Protein AF-A0A3M2C3A8-F1 (afdb_monomer_lite)

Structure (mmCIF, N/CA/C/O backbone):
data_AF-A0A3M2C3A8-F1
#
_entry.id   AF-A0A3M2C3A8-F1
#
loop_
_atom_site.group_PDB
_atom_site.id
_atom_site.type_symbol
_atom_site.label_atom_id
_atom_site.label_alt_id
_atom_site.label_comp_id
_atom_site.label_asym_id
_atom_site.label_entity_id
_atom_site.label_seq_id
_atom_site.pdbx_PDB_ins_code
_atom_site.Cartn_x
_atom_site.Cartn_y
_atom_site.Cartn_z
_atom_site.occupancy
_atom_site.B_iso_or_equiv
_atom_site.auth_seq_id
_atom_site.auth_comp_id
_atom_site.auth_asym_id
_atom_site.auth_atom_id
_atom_site.pdbx_PDB_model_num
ATOM 1 N N . MET A 1 1 ? 21.447 -8.490 28.294 1.00 39.66 1 MET A N 1
ATOM 2 C CA . MET A 1 1 ? 20.050 -8.621 27.834 1.00 39.66 1 MET A CA 1
ATOM 3 C C . MET A 1 1 ? 20.073 -8.479 26.327 1.00 39.66 1 MET A C 1
ATOM 5 O O . MET A 1 1 ? 20.314 -7.389 25.838 1.00 39.66 1 MET A O 1
ATOM 9 N N . THR A 1 2 ? 19.987 -9.593 25.613 1.00 40.69 2 THR A N 1
ATOM 10 C CA . THR A 1 2 ? 20.009 -9.647 24.148 1.00 40.69 2 THR A CA 1
ATOM 11 C C . THR A 1 2 ? 18.567 -9.726 23.669 1.00 40.69 2 THR A C 1
ATOM 13 O O . THR A 1 2 ? 17.885 -10.717 23.931 1.00 40.69 2 THR A O 1
ATOM 16 N N . GLU A 1 3 ? 18.090 -8.667 23.018 1.00 43.25 3 GLU A N 1
ATOM 17 C CA . GLU A 1 3 ? 16.815 -8.676 22.304 1.00 43.25 3 GLU A CA 1
ATOM 18 C C . GLU A 1 3 ? 16.855 -9.783 21.250 1.00 43.25 3 GLU A C 1
ATOM 20 O O . GLU A 1 3 ? 17.669 -9.770 20.324 1.00 43.25 3 GLU A O 1
ATOM 25 N N . LYS A 1 4 ? 15.985 -10.783 21.403 1.00 46.47 4 LYS A N 1
ATOM 26 C CA . LYS A 1 4 ? 15.674 -11.695 20.310 1.00 46.47 4 LYS A CA 1
ATOM 27 C C . LYS A 1 4 ? 14.842 -10.899 19.314 1.00 46.47 4 LYS A C 1
ATOM 29 O O . LYS A 1 4 ? 13.641 -10.751 19.508 1.00 46.47 4 LYS A O 1
ATOM 34 N N . SER A 1 5 ? 15.498 -10.386 18.274 1.00 48.12 5 SER A N 1
ATOM 35 C CA . SER A 1 5 ? 14.833 -9.967 17.042 1.00 48.12 5 SER A CA 1
ATOM 36 C C . SER A 1 5 ? 14.015 -11.159 16.547 1.00 48.12 5 SER A C 1
ATOM 38 O O . SER A 1 5 ? 14.568 -12.160 16.084 1.00 48.12 5 SER A O 1
ATOM 40 N N . GLY A 1 6 ? 12.706 -11.125 16.799 1.00 48.31 6 GLY A N 1
ATOM 41 C CA . GLY A 1 6 ? 11.788 -12.145 16.323 1.00 48.31 6 GLY A CA 1
ATOM 42 C C . GLY A 1 6 ? 11.852 -12.145 14.805 1.00 48.31 6 GLY A C 1
ATOM 43 O O . GLY A 1 6 ? 11.568 -11.125 14.184 1.00 48.31 6 GLY A O 1
ATOM 44 N N . MET A 1 7 ? 12.266 -13.265 14.209 1.00 42.94 7 MET A N 1
ATOM 45 C CA . MET A 1 7 ? 12.209 -13.448 12.761 1.00 42.94 7 MET A CA 1
ATOM 46 C C . MET A 1 7 ? 10.771 -13.202 12.299 1.00 42.94 7 MET A C 1
ATOM 48 O O . MET A 1 7 ? 9.883 -14.013 12.557 1.00 42.94 7 MET A O 1
ATOM 52 N N . SER A 1 8 ? 10.556 -12.072 11.630 1.00 47.91 8 SER A N 1
ATOM 53 C CA . SER A 1 8 ? 9.339 -11.811 10.873 1.00 47.91 8 SER A CA 1
ATOM 54 C C . SER A 1 8 ? 9.295 -12.806 9.717 1.00 47.91 8 SER A C 1
ATOM 56 O O . SER A 1 8 ? 10.155 -12.786 8.833 1.00 47.91 8 SER A O 1
ATOM 58 N N . LEU A 1 9 ? 8.341 -13.734 9.758 1.00 43.38 9 LEU A N 1
ATOM 59 C CA . LEU A 1 9 ? 8.100 -14.663 8.664 1.00 43.38 9 LEU A CA 1
ATOM 60 C C . LEU A 1 9 ? 7.269 -13.940 7.600 1.00 43.38 9 LEU A C 1
ATOM 62 O O . LEU A 1 9 ? 6.062 -13.773 7.758 1.00 43.38 9 LEU A O 1
ATOM 66 N N . VAL A 1 10 ? 7.911 -13.536 6.507 1.00 54.38 10 VAL A N 1
ATOM 67 C CA . VAL A 1 10 ? 7.214 -13.023 5.324 1.00 54.38 10 VAL A CA 1
ATOM 68 C C . VAL A 1 10 ? 6.950 -14.197 4.385 1.00 54.38 10 VAL A C 1
ATOM 70 O O . VAL A 1 10 ? 7.858 -14.686 3.717 1.00 54.38 10 VAL A O 1
ATOM 73 N N . VAL A 1 11 ? 5.705 -14.671 4.343 1.00 53.56 11 VAL A N 1
ATOM 74 C CA . VAL A 1 11 ? 5.254 -15.635 3.329 1.00 53.56 11 VAL A CA 1
ATOM 75 C C . VAL A 1 11 ? 4.720 -14.830 2.151 1.00 53.56 11 VAL A C 1
ATOM 77 O O . VAL A 1 11 ? 3.651 -14.235 2.249 1.00 53.56 11 VAL A O 1
ATOM 80 N N . THR A 1 12 ? 5.474 -14.768 1.055 1.00 59.53 12 THR A N 1
ATOM 81 C CA . THR A 1 12 ? 5.075 -14.014 -0.140 1.00 59.53 12 THR A CA 1
ATOM 82 C C . THR A 1 12 ? 5.281 -14.824 -1.412 1.00 59.53 12 THR A C 1
ATOM 84 O O . THR A 1 12 ? 6.235 -15.595 -1.530 1.00 59.53 12 THR A O 1
ATOM 87 N N . ASN A 1 13 ? 4.375 -14.637 -2.370 1.00 62.00 13 ASN A N 1
ATOM 88 C CA . ASN A 1 13 ? 4.505 -15.168 -3.718 1.00 62.00 13 ASN A CA 1
ATOM 89 C C . ASN A 1 13 ? 5.218 -14.123 -4.579 1.00 62.00 13 ASN A C 1
ATOM 91 O O . ASN A 1 13 ? 4.616 -13.123 -4.968 1.00 62.00 13 ASN A O 1
ATOM 95 N N . VAL A 1 14 ? 6.489 -14.361 -4.902 1.00 69.31 14 VAL A N 1
ATOM 96 C CA . VAL A 1 14 ? 7.206 -13.557 -5.899 1.00 69.31 14 VAL A CA 1
ATOM 97 C C . VAL A 1 14 ? 6.971 -14.184 -7.268 1.00 69.31 14 VAL A C 1
ATOM 99 O O . VAL A 1 14 ? 7.553 -15.215 -7.604 1.00 69.31 14 VAL A O 1
ATOM 102 N N . GLY A 1 15 ? 6.077 -13.581 -8.050 1.00 62.19 15 GLY A N 1
ATOM 103 C CA . GLY A 1 15 ? 5.881 -13.949 -9.448 1.00 62.19 15 GLY A CA 1
ATOM 104 C C . GLY A 1 15 ? 7.010 -13.380 -10.301 1.00 62.19 15 GLY A C 1
ATOM 105 O O . GLY A 1 15 ? 7.200 -12.168 -10.336 1.00 62.19 15 GLY A O 1
ATOM 106 N N . VAL A 1 16 ? 7.746 -14.243 -10.997 1.00 64.75 16 VAL A N 1
ATOM 107 C CA . VAL A 1 16 ? 8.742 -13.821 -11.988 1.00 64.75 16 VAL A CA 1
ATOM 108 C C . VAL A 1 16 ? 8.144 -14.022 -13.370 1.00 64.75 16 VAL A C 1
ATOM 110 O O . VAL A 1 16 ? 7.822 -15.146 -13.753 1.00 64.75 16 VAL A O 1
ATOM 113 N N . VAL A 1 17 ? 8.001 -12.937 -14.125 1.00 65.50 17 VAL A N 1
ATOM 114 C CA . VAL A 1 17 ? 7.661 -13.006 -15.547 1.00 65.50 17 VAL A CA 1
ATOM 115 C C . VAL A 1 17 ? 8.969 -12.910 -16.318 1.00 65.50 17 VAL A C 1
ATOM 117 O O . VAL A 1 17 ? 9.560 -11.837 -16.411 1.00 65.50 17 VAL A O 1
ATOM 120 N N . ALA A 1 18 ? 9.454 -14.043 -16.825 1.00 58.50 18 ALA A N 1
ATOM 121 C CA . ALA A 1 18 ? 10.599 -14.042 -17.724 1.00 58.50 18 ALA A CA 1
ATOM 122 C C . ALA A 1 18 ? 10.187 -13.355 -19.034 1.00 58.50 18 ALA A C 1
ATOM 124 O O . ALA A 1 18 ? 9.266 -13.807 -19.714 1.00 58.50 18 ALA A O 1
ATOM 125 N N . SER A 1 19 ? 10.845 -12.246 -19.355 1.00 64.31 19 SER A N 1
ATOM 126 C CA . SER A 1 19 ? 10.688 -11.535 -20.619 1.00 64.31 19 SER A CA 1
ATOM 127 C C . SER A 1 19 ? 12.063 -11.363 -21.241 1.00 64.31 19 SER A C 1
ATOM 129 O O . SER A 1 19 ? 12.950 -10.783 -20.620 1.00 64.31 19 SER A O 1
ATOM 131 N N . ASP A 1 20 ? 12.213 -11.813 -22.484 1.00 63.53 20 ASP A N 1
ATOM 132 C CA . ASP A 1 20 ? 13.444 -11.636 -23.266 1.00 63.53 20 ASP A CA 1
ATOM 133 C C . ASP A 1 20 ? 13.583 -10.207 -23.820 1.00 63.53 20 ASP A C 1
ATOM 135 O O . ASP A 1 20 ? 14.605 -9.842 -24.400 1.00 63.53 20 ASP A O 1
ATOM 139 N N . LEU A 1 21 ? 12.542 -9.384 -23.659 1.00 64.75 21 LEU A N 1
ATOM 140 C CA . LEU A 1 21 ? 12.526 -8.000 -24.108 1.00 64.75 21 LEU A CA 1
ATOM 141 C C . LEU A 1 21 ? 13.143 -7.090 -23.034 1.00 64.75 21 LEU A C 1
ATOM 143 O O . LEU A 1 21 ? 12.631 -7.082 -21.914 1.00 64.75 21 LEU A O 1
ATOM 147 N N . PRO A 1 22 ? 14.191 -6.303 -23.342 1.00 66.81 22 PRO A N 1
ATOM 148 C CA . PRO A 1 22 ? 14.791 -5.360 -22.394 1.00 66.81 22 PRO A CA 1
ATOM 149 C C . PRO A 1 22 ? 13.878 -4.157 -22.102 1.00 66.81 22 PRO A C 1
ATOM 151 O O . PRO A 1 22 ? 13.956 -3.559 -21.029 1.00 66.81 22 PRO A O 1
ATOM 154 N N . THR A 1 23 ? 12.997 -3.825 -23.046 1.00 78.31 23 THR A N 1
ATOM 155 C CA . THR A 1 23 ? 12.036 -2.723 -22.985 1.00 78.31 23 THR A CA 1
ATOM 156 C C . THR A 1 23 ? 10.654 -3.206 -23.425 1.00 78.31 23 THR A C 1
ATOM 158 O O . THR A 1 23 ? 10.513 -4.192 -24.148 1.00 78.31 23 THR A O 1
ATOM 161 N N . VAL A 1 24 ? 9.614 -2.520 -22.964 1.00 79.69 24 VAL A N 1
ATOM 162 C CA . VAL A 1 24 ? 8.226 -2.716 -23.391 1.00 79.69 24 VAL A CA 1
ATOM 163 C C . VAL A 1 24 ? 7.701 -1.426 -24.017 1.00 79.69 24 VAL A C 1
ATOM 165 O O . VAL A 1 24 ? 8.158 -0.345 -23.637 1.00 79.69 24 VAL A O 1
ATOM 168 N N . PRO A 1 25 ? 6.734 -1.498 -24.949 1.00 79.94 25 PRO A N 1
ATOM 169 C CA . PRO A 1 25 ? 6.090 -0.307 -25.482 1.00 79.94 25 PRO A CA 1
ATOM 170 C C . PRO A 1 25 ? 5.427 0.486 -24.355 1.00 79.94 25 PRO A C 1
ATOM 172 O O . PRO A 1 25 ? 4.699 -0.069 -23.522 1.00 79.94 25 PRO A O 1
ATOM 175 N N . ASP A 1 26 ? 5.681 1.785 -24.328 1.00 79.75 26 ASP A N 1
ATOM 176 C CA . ASP A 1 26 ? 4.955 2.716 -23.485 1.00 79.75 26 ASP A CA 1
ATOM 177 C C . ASP A 1 26 ? 3.674 3.137 -24.212 1.00 79.75 26 ASP A C 1
ATOM 179 O O . ASP A 1 26 ? 3.707 3.845 -25.218 1.00 79.75 26 ASP A O 1
ATOM 183 N N . LEU A 1 27 ? 2.530 2.673 -23.709 1.00 77.25 27 LEU A N 1
ATOM 184 C CA . LEU A 1 27 ? 1.224 2.972 -24.296 1.00 77.25 27 LEU A CA 1
ATOM 185 C C . LEU A 1 27 ? 0.801 4.436 -24.096 1.00 77.25 27 LEU A C 1
ATOM 187 O O . LEU A 1 27 ? -0.079 4.902 -24.815 1.00 77.25 27 LEU A O 1
ATOM 191 N N . GLU A 1 28 ? 1.401 5.153 -23.142 1.00 76.44 28 GLU A N 1
ATOM 192 C CA . GLU A 1 28 ? 1.071 6.553 -22.854 1.00 76.44 28 GLU A CA 1
ATOM 193 C C . GLU A 1 28 ? 1.888 7.510 -23.726 1.00 76.44 28 GLU A C 1
ATOM 195 O O . GLU A 1 28 ? 1.348 8.474 -24.269 1.00 76.44 28 GLU A O 1
ATOM 200 N N . THR A 1 29 ? 3.186 7.238 -23.885 1.00 83.44 29 THR A N 1
ATOM 201 C CA . THR A 1 29 ? 4.104 8.116 -24.633 1.00 83.44 29 THR A CA 1
ATOM 202 C C . THR A 1 29 ? 4.344 7.666 -26.076 1.00 83.44 29 THR A C 1
ATOM 204 O O . THR A 1 29 ? 4.858 8.442 -26.882 1.00 83.44 29 THR A O 1
ATOM 207 N N . GLY A 1 30 ? 3.981 6.426 -26.421 1.00 84.31 30 GLY A N 1
ATOM 208 C CA . GLY A 1 30 ? 4.267 5.807 -27.718 1.00 84.31 30 GLY A CA 1
ATOM 209 C C . GLY A 1 30 ? 5.737 5.415 -27.917 1.00 84.31 30 GLY A C 1
ATOM 210 O O . GLY A 1 30 ? 6.103 4.997 -29.015 1.00 84.31 30 GLY A O 1
ATOM 211 N N . GLY A 1 31 ? 6.578 5.575 -26.890 1.00 85.56 31 GLY A N 1
ATOM 212 C CA . GLY A 1 31 ? 7.995 5.219 -26.905 1.00 85.56 31 GLY A CA 1
ATOM 213 C C . GLY A 1 31 ? 8.278 3.812 -26.376 1.00 85.56 31 GLY A C 1
ATOM 214 O O . GLY A 1 31 ? 7.392 2.967 -26.250 1.00 85.56 31 GLY A O 1
ATOM 215 N N . GLU A 1 32 ? 9.537 3.568 -26.030 1.00 84.81 32 GLU A N 1
ATOM 216 C CA . GLU A 1 32 ? 9.959 2.378 -25.292 1.00 84.81 32 GLU A CA 1
ATOM 217 C C . GLU A 1 32 ? 10.238 2.742 -23.832 1.00 84.81 32 GLU A C 1
ATOM 219 O O . GLU A 1 32 ? 10.794 3.804 -23.546 1.00 84.81 32 GLU A O 1
ATOM 224 N N . ARG A 1 33 ? 9.894 1.845 -22.905 1.00 78.31 33 ARG A N 1
ATOM 225 C CA . ARG A 1 33 ? 10.196 1.986 -21.474 1.00 78.31 33 ARG A CA 1
ATOM 226 C C . ARG A 1 33 ? 10.768 0.697 -20.896 1.00 78.31 33 ARG A C 1
ATOM 228 O O . ARG A 1 33 ? 10.546 -0.387 -21.433 1.00 78.31 33 ARG A O 1
ATOM 235 N N . THR A 1 34 ? 11.474 0.795 -19.778 1.00 80.06 34 THR A N 1
ATOM 236 C CA . THR A 1 34 ? 11.880 -0.378 -18.993 1.00 80.06 34 THR A CA 1
ATOM 237 C C . THR A 1 34 ? 10.666 -1.077 -18.379 1.00 80.06 34 THR A C 1
ATOM 239 O O . THR A 1 34 ? 9.595 -0.485 -18.220 1.00 80.06 34 THR A O 1
ATOM 242 N N . HIS A 1 35 ? 10.816 -2.360 -18.042 1.00 77.81 35 HIS A N 1
ATOM 243 C CA . HIS A 1 35 ? 9.777 -3.094 -17.319 1.00 77.81 35 HIS A CA 1
ATOM 244 C C . HIS A 1 35 ? 9.476 -2.419 -15.984 1.00 77.81 35 HIS A C 1
ATOM 246 O O . HIS A 1 35 ? 10.393 -2.075 -15.241 1.00 77.81 35 HIS A O 1
ATOM 252 N N . ARG A 1 36 ? 8.185 -2.259 -15.677 1.00 81.75 36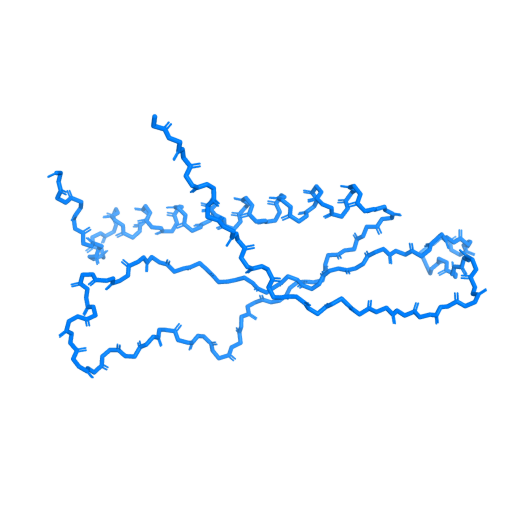 ARG A N 1
ATOM 253 C CA . ARG A 1 36 ? 7.744 -1.793 -14.363 1.00 81.75 36 ARG A CA 1
ATOM 254 C C . ARG A 1 36 ? 7.722 -2.942 -13.373 1.00 81.75 36 ARG A C 1
ATOM 256 O O . ARG A 1 36 ? 7.321 -4.059 -13.702 1.00 81.75 36 ARG A O 1
ATOM 263 N N . PHE A 1 37 ? 8.064 -2.625 -12.137 1.00 84.75 37 PHE A N 1
ATOM 264 C CA . PHE A 1 37 ? 7.803 -3.488 -11.001 1.00 84.75 37 PHE A CA 1
ATOM 265 C C . PHE A 1 37 ? 6.350 -3.306 -10.570 1.00 84.75 37 PHE A C 1
ATOM 267 O O . PHE A 1 37 ? 5.824 -2.192 -10.590 1.00 84.75 37 PHE A O 1
ATOM 274 N N . GLY A 1 38 ? 5.693 -4.404 -10.208 1.00 86.19 38 GLY A N 1
ATOM 275 C CA . GLY A 1 38 ? 4.307 -4.411 -9.756 1.00 86.19 38 GLY A CA 1
ATOM 276 C C . GLY A 1 38 ? 4.159 -5.195 -8.459 1.00 86.19 38 GLY A C 1
ATOM 277 O O . GLY A 1 38 ? 4.738 -6.271 -8.316 1.00 86.19 38 GLY A O 1
ATOM 278 N N . CYS A 1 39 ? 3.365 -4.672 -7.530 1.00 85.38 39 CYS A N 1
ATOM 279 C CA . CYS A 1 39 ? 3.011 -5.335 -6.282 1.00 85.38 39 CYS A CA 1
ATOM 280 C C . CYS A 1 39 ? 1.497 -5.270 -6.067 1.00 85.38 39 CYS A C 1
ATOM 282 O O . CYS A 1 39 ? 0.892 -4.201 -6.144 1.00 85.38 39 CYS A O 1
ATOM 284 N N . TRP A 1 40 ? 0.891 -6.423 -5.787 1.00 87.00 40 TRP A N 1
ATOM 285 C CA . TRP A 1 40 ? -0.497 -6.508 -5.344 1.00 87.00 40 TRP A CA 1
ATOM 286 C C . TRP A 1 40 ? -0.539 -6.405 -3.822 1.00 87.00 40 TRP A C 1
ATOM 288 O O . TRP A 1 40 ? -0.141 -7.342 -3.127 1.00 87.00 40 TRP A O 1
ATOM 298 N N . LEU A 1 41 ? -1.034 -5.284 -3.301 1.00 85.38 41 LEU A N 1
ATOM 299 C CA . LEU A 1 41 ? -1.210 -5.084 -1.867 1.00 85.38 41 LEU A CA 1
ATOM 300 C C . LEU A 1 41 ? -2.649 -5.439 -1.486 1.00 85.38 41 LEU A C 1
ATOM 302 O O . LEU A 1 41 ? -3.600 -4.857 -2.002 1.00 85.38 41 LEU A O 1
ATOM 306 N N . SER A 1 42 ? -2.801 -6.416 -0.592 1.00 85.38 42 SER A N 1
ATOM 307 C CA . SER A 1 42 ? -4.075 -6.778 0.039 1.00 85.38 42 SER A CA 1
ATOM 308 C C . SER A 1 42 ? -3.872 -6.784 1.545 1.00 85.38 42 SER A C 1
ATOM 310 O O . SER A 1 42 ? -3.298 -7.727 2.090 1.00 85.38 42 SER A O 1
ATOM 312 N N . LEU A 1 43 ? -4.288 -5.706 2.207 1.00 79.62 43 LEU A N 1
ATOM 313 C CA . LEU A 1 43 ? -4.054 -5.494 3.632 1.00 79.62 43 LEU A CA 1
ATOM 314 C C . LEU A 1 43 ? -5.381 -5.241 4.347 1.00 79.62 43 LEU A C 1
ATOM 316 O O . LEU A 1 43 ? -6.196 -4.446 3.890 1.00 79.62 43 LEU A O 1
ATOM 320 N N . ASN A 1 44 ? -5.564 -5.887 5.497 1.00 78.00 44 ASN A N 1
ATOM 321 C CA . ASN A 1 44 ? -6.636 -5.576 6.433 1.00 78.00 44 ASN A CA 1
ATOM 322 C C . ASN A 1 44 ? -6.029 -5.211 7.787 1.00 78.00 44 ASN A C 1
ATOM 324 O O . ASN A 1 44 ? -5.132 -5.904 8.269 1.00 78.00 44 ASN A O 1
ATOM 328 N N . ILE A 1 45 ? -6.553 -4.158 8.410 1.00 76.06 45 ILE A N 1
ATOM 329 C CA . ILE A 1 45 ? -6.185 -3.743 9.764 1.00 76.06 45 ILE A CA 1
ATOM 330 C C . ILE A 1 45 ? -7.402 -3.978 10.653 1.00 76.06 45 ILE A C 1
ATOM 332 O O . ILE A 1 45 ? -8.478 -3.445 10.391 1.00 76.06 45 ILE A O 1
ATOM 336 N N . PHE A 1 46 ? -7.227 -4.777 11.702 1.00 73.88 46 PHE A N 1
ATOM 337 C CA . PHE A 1 46 ? -8.258 -5.028 12.701 1.00 73.88 46 PHE A CA 1
ATOM 338 C C . PHE A 1 46 ? -7.721 -4.649 14.081 1.00 73.88 46 PHE A C 1
ATOM 340 O O . PHE A 1 46 ? -6.556 -4.937 14.368 1.00 73.88 46 PHE A O 1
ATOM 347 N N . PRO A 1 47 ? -8.537 -4.026 14.947 1.00 68.44 47 PRO A N 1
ATOM 348 C CA . PRO A 1 47 ? -8.174 -3.883 16.346 1.00 68.44 47 PRO A CA 1
ATOM 349 C C . PRO A 1 47 ? -8.053 -5.271 16.979 1.00 68.44 47 PRO A C 1
ATOM 351 O O . PRO A 1 47 ? -8.810 -6.185 16.647 1.00 68.44 47 PRO A O 1
ATOM 354 N N . ASP A 1 48 ? -7.110 -5.424 17.903 1.00 67.00 48 ASP A N 1
ATOM 355 C CA . ASP A 1 48 ? -6.996 -6.653 18.675 1.00 67.00 48 ASP A CA 1
ATOM 356 C C . ASP A 1 48 ? -8.255 -6.845 19.538 1.00 67.00 48 ASP A C 1
ATOM 358 O O . ASP A 1 48 ? -8.547 -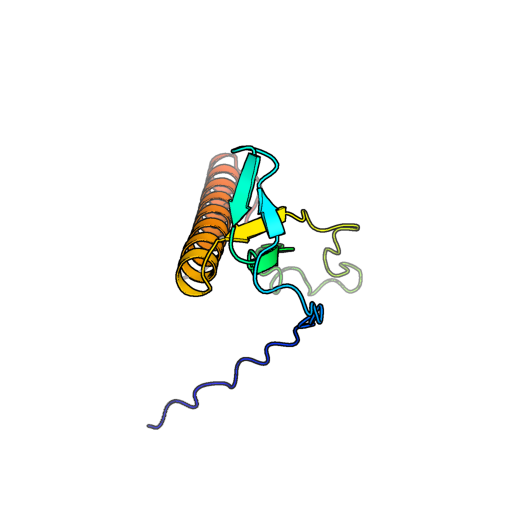6.066 20.449 1.00 67.00 48 ASP A O 1
ATOM 362 N N . LEU A 1 49 ? -9.020 -7.892 19.226 1.00 62.19 49 LEU A N 1
ATOM 363 C CA . LEU A 1 49 ? -10.227 -8.281 19.950 1.00 62.19 49 LEU A CA 1
ATOM 364 C C . LEU A 1 49 ? -9.942 -9.348 21.015 1.00 62.19 49 LEU A C 1
ATOM 366 O O . LEU A 1 49 ? -10.884 -9.974 21.501 1.00 62.19 49 LEU A O 1
ATOM 370 N N . HIS A 1 50 ? -8.688 -9.589 21.416 1.00 52.34 50 HIS A N 1
ATOM 371 C CA . HIS A 1 50 ? -8.346 -10.626 22.397 1.00 52.34 50 HIS A CA 1
ATOM 372 C C . HIS A 1 50 ? -9.082 -10.497 23.745 1.00 52.34 50 HIS A C 1
ATOM 374 O O . HIS A 1 50 ? -9.285 -11.508 24.416 1.00 52.34 50 HIS A O 1
ATOM 380 N N . LYS A 1 51 ? -9.586 -9.310 24.126 1.00 50.66 51 LYS A N 1
ATOM 381 C CA . LYS A 1 51 ? -10.491 -9.168 25.290 1.00 50.66 51 LYS A CA 1
ATOM 382 C C . LYS A 1 51 ? -11.956 -9.579 25.023 1.00 50.66 51 LYS A C 1
ATOM 384 O O . LYS A 1 51 ? -12.698 -9.780 25.976 1.00 50.66 51 LYS A O 1
ATOM 389 N N . GLN A 1 52 ? -12.383 -9.737 23.768 1.00 46.91 52 GLN A N 1
ATOM 390 C CA . GLN A 1 52 ? -13.728 -10.196 23.367 1.00 46.91 52 GLN A CA 1
ATOM 391 C C . GLN A 1 52 ? -13.774 -11.664 22.899 1.00 46.91 52 GLN A C 1
ATOM 393 O O . GLN A 1 52 ? -14.816 -12.309 23.005 1.00 46.91 52 GLN A O 1
ATOM 398 N N . GLN A 1 53 ? -12.647 -12.244 22.474 1.00 45.84 53 GLN A N 1
ATOM 399 C CA . GLN A 1 53 ? -12.554 -13.644 22.020 1.00 45.84 53 GLN A CA 1
ATOM 400 C C . GLN A 1 53 ? -12.682 -14.713 23.127 1.00 45.84 53 GLN A C 1
ATOM 402 O O . GLN A 1 53 ? -12.418 -15.889 22.888 1.00 45.84 53 GLN A O 1
ATOM 407 N N . GLN A 1 54 ? -13.129 -14.356 24.333 1.00 46.88 54 GLN A N 1
ATOM 408 C CA . GLN A 1 54 ? -13.488 -15.351 25.352 1.00 46.88 54 GLN A CA 1
ATOM 409 C C . GLN A 1 54 ? -14.862 -15.998 25.113 1.00 46.88 54 GLN A C 1
ATOM 411 O O . GLN A 1 54 ? -15.228 -16.927 25.834 1.00 46.88 54 GLN A O 1
ATOM 416 N N . SER A 1 55 ? -15.628 -15.553 24.109 1.00 48.22 55 SER A N 1
ATOM 417 C CA . SER A 1 55 ? -16.874 -16.225 23.740 1.00 48.22 55 SER A CA 1
ATOM 418 C C . SER A 1 55 ? -16.616 -17.333 22.697 1.00 48.22 55 SER A C 1
ATOM 420 O O . SER A 1 55 ? -16.053 -17.053 21.638 1.00 48.22 55 SER A O 1
ATOM 422 N N . PRO A 1 56 ? -17.049 -18.590 22.936 1.00 52.81 56 PRO A N 1
ATOM 423 C CA . PRO A 1 56 ? -16.792 -19.720 22.033 1.00 52.81 56 PRO A CA 1
ATOM 424 C C . PRO A 1 56 ? -17.419 -19.596 20.628 1.00 52.81 56 PRO A C 1
ATOM 426 O O . PRO A 1 56 ? -17.220 -20.477 19.798 1.00 52.81 56 PRO A O 1
ATOM 429 N N . ASN A 1 57 ? -18.158 -18.515 20.352 1.00 52.72 57 ASN A N 1
ATOM 430 C CA . ASN A 1 57 ? -18.916 -18.305 19.117 1.00 52.72 57 ASN A CA 1
ATOM 431 C C . ASN A 1 57 ? -18.466 -17.082 18.293 1.00 52.72 57 ASN A C 1
ATOM 433 O O . ASN A 1 57 ? -19.064 -16.824 17.250 1.00 52.72 57 ASN A O 1
ATOM 437 N N . GLN A 1 58 ? -17.444 -16.321 18.708 1.00 51.06 58 GLN A N 1
ATOM 438 C CA . GLN A 1 58 ? -16.912 -15.220 17.891 1.00 51.06 58 GLN A CA 1
ATOM 439 C C . GLN A 1 58 ? -15.729 -15.695 17.044 1.00 51.06 58 GLN A C 1
ATOM 441 O O . GLN A 1 58 ? -14.577 -15.716 17.475 1.00 51.06 58 GLN A O 1
ATOM 446 N N . SER A 1 59 ? -16.043 -16.100 15.814 1.00 51.34 59 SER A N 1
ATOM 447 C CA . SER A 1 59 ? -15.074 -16.424 14.767 1.00 51.34 59 SER A CA 1
ATOM 448 C C . SER A 1 59 ? -14.213 -15.202 14.426 1.00 51.34 59 SER A C 1
ATOM 450 O O . SER A 1 59 ? -14.680 -14.067 14.528 1.00 51.34 59 SER A O 1
ATOM 452 N N . ALA A 1 60 ? -12.969 -15.428 13.987 1.00 54.59 60 ALA A N 1
ATOM 453 C CA . ALA A 1 60 ? -12.137 -14.380 13.398 1.00 54.59 60 ALA A CA 1
ATOM 454 C C . ALA A 1 60 ? -12.944 -13.598 12.348 1.00 54.59 60 ALA A C 1
ATOM 456 O O . ALA A 1 60 ? -13.662 -14.203 11.548 1.00 54.59 60 ALA A O 1
ATOM 457 N N . ILE A 1 61 ? -12.845 -12.266 12.358 1.00 61.25 61 ILE A N 1
ATOM 458 C CA . ILE A 1 61 ? -13.474 -11.430 11.334 1.00 61.25 61 ILE A CA 1
ATOM 459 C C . ILE A 1 61 ? -12.729 -11.698 10.026 1.00 61.25 61 ILE A C 1
ATOM 461 O O . ILE A 1 61 ? -11.677 -11.124 9.756 1.00 61.25 61 ILE A O 1
ATOM 465 N N . VAL A 1 62 ? -13.251 -12.631 9.234 1.00 58.03 62 VAL A N 1
ATOM 466 C CA . VAL A 1 62 ? -12.757 -12.915 7.891 1.00 58.03 62 VAL A CA 1
ATOM 467 C C . VAL A 1 62 ? -13.563 -12.053 6.936 1.00 58.03 62 VAL A C 1
ATOM 469 O O . VAL A 1 62 ? -14.744 -12.305 6.698 1.00 58.03 62 VAL A O 1
ATOM 472 N N . LEU A 1 63 ? -12.930 -11.014 6.397 1.00 62.16 63 LEU A N 1
ATOM 473 C CA . LEU A 1 63 ? -13.506 -10.286 5.275 1.00 62.16 63 LEU A CA 1
ATOM 474 C C . LEU A 1 63 ? -13.437 -11.191 4.033 1.00 62.16 63 LEU A C 1
ATOM 476 O O . LEU A 1 63 ? -12.363 -11.723 3.748 1.00 62.16 63 LEU A O 1
ATOM 480 N N . PRO A 1 64 ? -14.551 -11.390 3.301 1.00 64.44 64 PRO A N 1
ATOM 481 C CA . PRO A 1 64 ? -14.611 -12.341 2.189 1.00 64.44 64 PRO A CA 1
ATOM 482 C C . PRO A 1 64 ? -13.637 -11.997 1.055 1.00 64.44 64 PRO A C 1
ATOM 484 O O . PRO A 1 64 ? -13.120 -12.905 0.410 1.00 64.44 64 PRO A O 1
ATOM 487 N N . THR A 1 65 ? -13.330 -10.709 0.868 1.00 72.88 65 THR A N 1
ATOM 488 C CA . THR A 1 65 ? -12.288 -10.244 -0.052 1.00 72.88 65 THR A CA 1
ATOM 489 C C . THR A 1 65 ? -11.631 -8.991 0.536 1.00 72.88 65 THR A C 1
ATOM 491 O O . THR A 1 65 ? -12.333 -7.991 0.708 1.00 72.88 65 THR A O 1
ATOM 494 N N . PRO A 1 66 ? -10.328 -9.009 0.881 1.00 70.94 66 PRO A N 1
ATOM 495 C CA . PRO A 1 66 ? -9.622 -7.782 1.234 1.00 70.94 66 PRO A CA 1
ATOM 496 C C . PRO A 1 66 ? -9.670 -6.784 0.070 1.00 70.94 66 PRO A C 1
ATOM 498 O O . PRO A 1 66 ? -9.640 -7.212 -1.086 1.00 70.94 66 PRO A O 1
ATOM 501 N N . PRO A 1 67 ? -9.704 -5.469 0.340 1.00 78.50 67 PRO A N 1
ATOM 502 C CA . PRO A 1 67 ? -9.425 -4.488 -0.695 1.00 78.50 67 PRO A CA 1
ATOM 503 C C . PRO A 1 67 ? -8.022 -4.748 -1.254 1.00 78.50 67 PRO A C 1
ATOM 505 O O . PRO A 1 67 ? -7.063 -4.951 -0.506 1.00 78.50 67 PRO A O 1
ATOM 508 N N . THR A 1 68 ? -7.924 -4.767 -2.580 1.00 85.12 68 THR A N 1
ATOM 509 C CA . THR A 1 68 ? -6.689 -5.070 -3.298 1.00 85.12 68 THR A CA 1
ATOM 510 C C . THR A 1 68 ? -6.356 -3.919 -4.235 1.00 85.12 68 THR A C 1
ATOM 512 O O . THR A 1 68 ? -7.197 -3.510 -5.035 1.00 85.12 68 THR A O 1
ATOM 515 N N . VAL A 1 69 ? -5.117 -3.433 -4.171 1.00 86.44 69 VAL A N 1
ATOM 516 C CA . VAL A 1 69 ? -4.592 -2.399 -5.070 1.00 86.44 69 VAL A CA 1
ATOM 517 C C . VAL A 1 69 ? -3.337 -2.907 -5.780 1.00 86.44 69 VAL A C 1
ATOM 519 O O . VAL A 1 69 ? -2.516 -3.612 -5.188 1.00 86.44 69 VAL A O 1
ATOM 522 N N . LEU A 1 70 ? -3.204 -2.577 -7.067 1.00 89.81 70 LEU A N 1
ATOM 523 C CA . LEU A 1 70 ? -1.981 -2.802 -7.833 1.00 89.81 70 LEU A CA 1
ATOM 524 C C . LEU A 1 70 ? -1.133 -1.532 -7.786 1.00 89.81 70 LEU A C 1
ATOM 526 O O . LEU A 1 70 ? -1.522 -0.506 -8.340 1.00 89.81 70 LEU A O 1
ATOM 530 N N . ILE A 1 71 ? 0.037 -1.623 -7.162 1.00 90.06 71 ILE A N 1
ATOM 531 C CA . ILE A 1 71 ? 1.022 -0.544 -7.120 1.00 90.06 71 ILE A CA 1
ATOM 532 C C . ILE A 1 71 ? 2.117 -0.884 -8.123 1.00 90.06 71 ILE A C 1
ATOM 534 O O . ILE A 1 71 ? 2.657 -1.990 -8.108 1.00 90.06 71 ILE A O 1
ATOM 538 N N . THR A 1 72 ? 2.440 0.062 -9.002 1.00 89.88 72 THR A N 1
ATOM 539 C CA . THR A 1 72 ? 3.511 -0.099 -9.989 1.00 89.88 72 THR A CA 1
ATOM 540 C C . THR A 1 72 ? 4.520 1.031 -9.901 1.00 89.88 72 THR A C 1
ATOM 542 O O . THR A 1 72 ? 4.123 2.174 -9.667 1.00 89.88 72 THR A O 1
ATOM 545 N N . ALA A 1 73 ? 5.785 0.724 -10.168 1.00 89.38 73 ALA A N 1
ATOM 546 C CA . ALA A 1 73 ? 6.880 1.686 -10.176 1.00 89.38 73 ALA A CA 1
ATOM 547 C C . ALA A 1 73 ? 7.937 1.320 -11.226 1.00 89.38 73 ALA A C 1
ATOM 549 O O . ALA A 1 73 ? 7.997 0.176 -11.687 1.00 89.38 73 ALA A O 1
ATOM 550 N N . ASP A 1 74 ? 8.769 2.291 -11.598 1.00 86.19 74 ASP A N 1
ATOM 551 C CA . ASP A 1 74 ? 9.837 2.097 -12.587 1.00 86.19 74 ASP A CA 1
ATOM 552 C C . ASP A 1 74 ? 11.135 1.542 -11.953 1.00 86.19 74 ASP A C 1
ATOM 554 O O . ASP A 1 74 ? 11.982 1.001 -12.663 1.00 86.19 74 ASP A O 1
ATOM 558 N N . SER A 1 75 ? 11.273 1.602 -10.621 1.00 87.69 75 SER A N 1
ATOM 559 C CA . SER A 1 75 ? 12.356 0.969 -9.852 1.00 87.69 75 SER A CA 1
ATOM 560 C C . SER A 1 75 ? 11.835 0.280 -8.585 1.00 87.69 75 SER A C 1
ATOM 562 O O . SER A 1 75 ? 10.698 0.506 -8.162 1.00 87.69 75 SER A O 1
ATOM 564 N N . LEU A 1 76 ? 12.662 -0.576 -7.974 1.00 87.38 76 LEU A N 1
ATOM 565 C CA . LEU A 1 76 ? 12.320 -1.231 -6.706 1.00 87.38 76 LEU A CA 1
ATOM 566 C C . LEU A 1 76 ? 12.282 -0.234 -5.543 1.00 87.38 76 LEU A C 1
ATOM 568 O O . LEU A 1 76 ? 11.428 -0.368 -4.674 1.00 87.38 76 LEU A O 1
ATOM 572 N N . GLU A 1 77 ? 13.153 0.775 -5.552 1.00 91.81 77 GLU A N 1
ATOM 573 C CA . GLU A 1 77 ? 13.187 1.827 -4.532 1.00 91.81 77 GLU A CA 1
ATOM 574 C C . GLU A 1 77 ? 11.906 2.677 -4.560 1.00 91.81 77 GLU A C 1
ATOM 576 O O . GLU A 1 77 ? 11.307 2.920 -3.515 1.00 91.81 77 GLU A O 1
ATOM 581 N N . ASP A 1 78 ? 11.435 3.068 -5.752 1.00 91.56 78 ASP A N 1
ATOM 582 C CA . ASP A 1 78 ? 10.161 3.786 -5.911 1.00 91.56 78 ASP A CA 1
ATOM 583 C C . ASP A 1 78 ? 8.970 2.882 -5.539 1.00 91.56 78 ASP A C 1
ATOM 585 O O . ASP A 1 78 ? 8.015 3.321 -4.898 1.00 91.56 78 ASP A O 1
ATOM 589 N N . LEU A 1 79 ? 9.035 1.581 -5.859 1.00 91.62 79 LEU A N 1
ATOM 590 C CA . LEU A 1 79 ? 8.003 0.631 -5.434 1.00 91.62 79 LEU A CA 1
ATOM 591 C C . LEU A 1 79 ? 7.919 0.530 -3.906 1.00 91.62 79 LEU A C 1
ATOM 593 O O . LEU A 1 79 ? 6.817 0.523 -3.354 1.00 91.62 79 LEU A O 1
ATOM 597 N N . GLU A 1 80 ? 9.066 0.447 -3.230 1.00 93.69 80 GLU A N 1
ATOM 598 C CA . GLU A 1 80 ? 9.152 0.404 -1.770 1.00 93.69 80 GLU A CA 1
ATOM 599 C C . GLU A 1 80 ? 8.565 1.673 -1.146 1.00 93.69 80 GLU A C 1
ATOM 601 O O . GLU A 1 80 ? 7.708 1.579 -0.265 1.00 93.69 80 GLU A O 1
ATOM 606 N N . GLU A 1 81 ? 8.962 2.855 -1.625 1.00 95.00 81 GLU A N 1
ATOM 607 C CA . GLU A 1 81 ? 8.464 4.132 -1.106 1.00 95.00 81 GLU A CA 1
ATOM 608 C C . GLU A 1 81 ? 6.938 4.243 -1.237 1.00 95.00 81 GLU A C 1
ATOM 610 O O . GLU A 1 81 ? 6.248 4.615 -0.276 1.00 95.00 81 GLU A O 1
ATOM 615 N N . ARG A 1 82 ? 6.389 3.847 -2.393 1.00 93.12 82 ARG A N 1
ATOM 616 C CA . ARG A 1 82 ? 4.938 3.827 -2.629 1.00 93.12 82 ARG A CA 1
ATOM 617 C C . ARG A 1 82 ? 4.220 2.836 -1.719 1.00 93.12 82 ARG A C 1
ATOM 619 O O . ARG A 1 82 ? 3.199 3.190 -1.136 1.00 93.12 82 ARG A O 1
ATOM 626 N N . LEU A 1 83 ? 4.761 1.628 -1.547 1.00 92.00 83 LEU A N 1
ATOM 627 C CA . LEU A 1 83 ? 4.194 0.621 -0.642 1.00 92.00 83 LEU A CA 1
ATOM 628 C C . LEU A 1 83 ? 4.171 1.111 0.808 1.00 92.00 83 LEU A C 1
ATOM 630 O O . LEU A 1 83 ? 3.152 0.997 1.489 1.00 92.00 83 LEU A O 1
ATOM 634 N N . VAL A 1 84 ? 5.282 1.677 1.283 1.00 93.19 84 VAL A N 1
ATOM 635 C CA . VAL A 1 84 ? 5.385 2.231 2.638 1.00 93.19 84 VAL A CA 1
ATOM 636 C C . VAL A 1 84 ? 4.398 3.380 2.831 1.00 93.19 8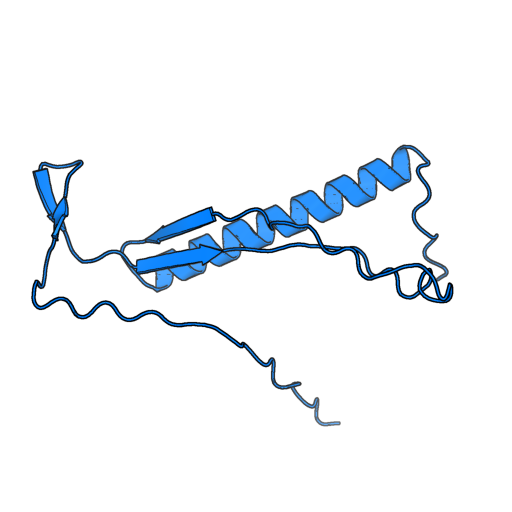4 VAL A C 1
ATOM 638 O O . VAL A 1 84 ? 3.795 3.490 3.901 1.00 93.19 84 VAL A O 1
ATOM 641 N N . THR A 1 85 ? 4.225 4.227 1.817 1.00 93.69 85 THR A N 1
ATOM 642 C CA . THR A 1 85 ? 3.270 5.340 1.851 1.00 93.69 85 THR A CA 1
ATOM 643 C C . THR A 1 85 ? 1.837 4.830 1.962 1.00 93.69 85 THR A C 1
ATOM 645 O O . THR A 1 85 ? 1.147 5.209 2.906 1.00 93.69 85 THR A O 1
ATOM 648 N N . GLU A 1 86 ? 1.434 3.890 1.104 1.00 90.56 86 GLU A N 1
ATOM 649 C CA . GLU A 1 86 ? 0.093 3.293 1.132 1.00 90.56 86 GLU A CA 1
ATOM 650 C C . GLU A 1 86 ? -0.208 2.645 2.496 1.00 90.56 86 GLU A C 1
ATOM 652 O O . GLU A 1 86 ? -1.252 2.876 3.104 1.00 90.56 86 GLU A O 1
ATOM 657 N N . ILE A 1 87 ? 0.748 1.887 3.047 1.00 90.81 87 ILE A N 1
ATOM 658 C CA . ILE A 1 87 ? 0.601 1.256 4.367 1.00 90.81 87 ILE A CA 1
ATOM 659 C C . ILE A 1 87 ? 0.450 2.313 5.471 1.00 90.81 87 ILE A C 1
ATOM 661 O O . ILE A 1 87 ? -0.391 2.160 6.360 1.00 90.81 87 ILE A O 1
ATOM 665 N N . LYS A 1 88 ? 1.241 3.394 5.438 1.00 92.44 88 LYS A N 1
ATOM 666 C CA . LYS A 1 88 ? 1.140 4.486 6.421 1.00 92.44 88 LYS A CA 1
ATOM 667 C C . LYS A 1 88 ? -0.206 5.200 6.345 1.00 92.44 88 LYS A C 1
ATOM 669 O O . LYS A 1 88 ? -0.772 5.523 7.390 1.00 92.44 88 LYS A O 1
ATOM 674 N N . GLU A 1 89 ? -0.715 5.442 5.141 1.00 90.38 89 GLU A N 1
ATOM 675 C CA . GLU A 1 89 ? -2.036 6.036 4.945 1.00 90.38 89 GLU A CA 1
ATOM 676 C C . GLU A 1 89 ? -3.135 5.121 5.488 1.00 90.38 89 GLU A C 1
ATOM 678 O O . GLU A 1 89 ? -3.972 5.584 6.266 1.00 90.38 89 GLU A O 1
ATOM 683 N N . LEU A 1 90 ? -3.076 3.815 5.202 1.00 87.12 90 LEU A N 1
ATOM 684 C CA . LEU A 1 90 ? -4.013 2.831 5.753 1.00 87.12 90 LEU A CA 1
ATOM 685 C C . LEU A 1 90 ? -4.005 2.814 7.287 1.00 87.12 90 LEU A C 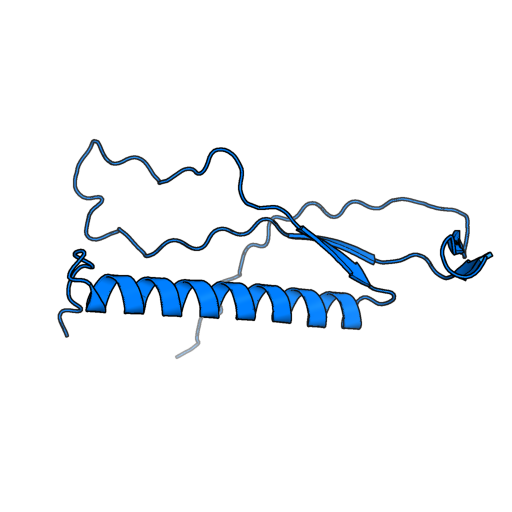1
ATOM 687 O O . LEU A 1 90 ? -5.068 2.823 7.909 1.00 87.12 90 LEU A O 1
ATOM 691 N N . ILE A 1 91 ? -2.824 2.849 7.911 1.00 89.06 91 ILE A N 1
ATOM 692 C CA . ILE A 1 91 ? -2.691 2.918 9.376 1.00 89.06 91 ILE A CA 1
ATOM 693 C C . ILE A 1 91 ? -3.313 4.208 9.921 1.00 89.06 91 ILE A C 1
ATOM 695 O O . ILE A 1 91 ? -4.043 4.171 10.911 1.00 89.06 91 ILE A O 1
ATOM 699 N N . LYS A 1 92 ? -3.064 5.349 9.270 1.00 89.56 92 LYS A N 1
ATOM 700 C CA . LYS A 1 92 ? -3.638 6.640 9.671 1.00 89.56 92 LYS A CA 1
ATOM 701 C C . LYS A 1 92 ? -5.163 6.645 9.552 1.00 89.56 92 LYS A C 1
ATOM 703 O O . LYS A 1 92 ? -5.841 7.174 10.431 1.00 89.56 92 LYS A O 1
ATOM 708 N N . HIS A 1 93 ? -5.707 6.061 8.486 1.00 86.31 93 HIS A N 1
ATOM 709 C CA . HIS A 1 93 ? -7.149 5.899 8.329 1.00 86.31 93 HIS A CA 1
ATOM 710 C C . HIS A 1 93 ? -7.735 5.022 9.437 1.00 86.31 93 HIS A C 1
ATOM 712 O O . HIS A 1 93 ? -8.721 5.424 10.049 1.00 86.31 93 HIS A O 1
ATOM 718 N N . ALA A 1 94 ? -7.095 3.893 9.756 1.00 84.12 94 ALA A N 1
ATOM 719 C CA . ALA A 1 94 ? -7.525 3.029 10.851 1.00 84.12 94 ALA A CA 1
ATOM 720 C C . ALA A 1 94 ? -7.525 3.760 12.209 1.00 84.12 94 ALA A C 1
ATOM 722 O O . ALA A 1 94 ? -8.506 3.665 12.946 1.00 84.12 94 ALA A O 1
ATOM 723 N N . ASP A 1 95 ? -6.477 4.530 12.523 1.00 86.62 95 ASP A N 1
ATOM 724 C CA . ASP A 1 95 ? -6.405 5.328 13.758 1.00 86.62 95 ASP A CA 1
ATOM 725 C C . ASP A 1 95 ? -7.533 6.367 13.842 1.00 86.62 95 ASP A C 1
ATOM 727 O O . ASP A 1 95 ? -8.242 6.445 14.847 1.00 86.62 95 ASP A O 1
ATOM 731 N N . ASN A 1 96 ? -7.766 7.114 12.758 1.00 85.25 96 ASN A N 1
ATOM 732 C CA . ASN A 1 96 ? -8.848 8.097 12.700 1.00 85.25 96 ASN A CA 1
ATOM 733 C C . ASN A 1 96 ? -10.223 7.443 12.898 1.00 85.25 96 ASN A C 1
ATOM 735 O O . ASN A 1 96 ? -11.014 7.931 13.702 1.00 85.25 96 ASN A O 1
ATOM 739 N N . THR A 1 97 ? -10.489 6.313 12.237 1.00 82.75 97 THR A N 1
ATOM 740 C CA . THR A 1 97 ? -11.750 5.574 12.402 1.00 82.75 97 THR A CA 1
ATOM 741 C C . THR A 1 97 ? -11.936 5.078 13.838 1.00 82.75 97 THR A C 1
ATOM 743 O O . THR A 1 97 ? -13.036 5.167 14.384 1.00 82.75 97 THR A O 1
ATOM 746 N N . LEU A 1 98 ? -10.871 4.596 14.491 1.00 79.75 98 LEU A N 1
ATOM 747 C CA . LEU A 1 98 ? -10.934 4.200 15.900 1.00 79.75 98 LEU A CA 1
ATOM 748 C C . LEU A 1 98 ? -11.219 5.397 16.816 1.00 79.75 98 LEU A C 1
ATOM 750 O O . LEU A 1 98 ? -12.004 5.274 17.758 1.00 79.75 98 LEU A O 1
ATOM 754 N N . ARG A 1 99 ? -10.619 6.560 16.549 1.00 80.06 99 ARG A N 1
ATOM 755 C CA . ARG A 1 99 ? -10.885 7.791 17.308 1.00 80.06 99 ARG A CA 1
ATOM 756 C C . ARG A 1 99 ? -12.327 8.267 17.147 1.00 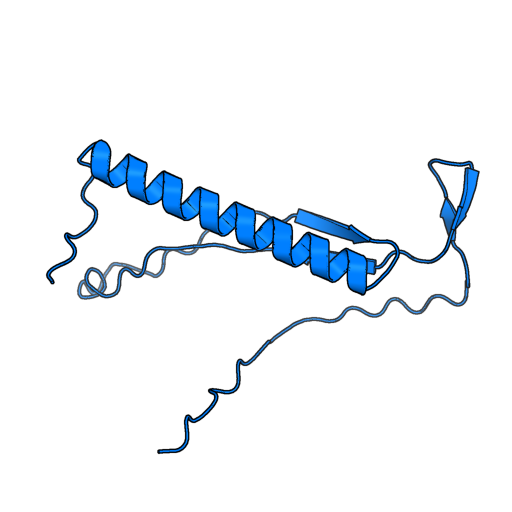80.06 99 ARG A C 1
ATOM 758 O O . ARG A 1 99 ? -12.978 8.532 18.153 1.00 80.06 99 ARG A O 1
ATOM 765 N N . GLU A 1 100 ? -12.844 8.297 15.922 1.00 80.75 100 GLU A N 1
ATOM 766 C CA . GLU A 1 100 ? -14.240 8.658 15.640 1.00 80.75 100 GLU A CA 1
ATOM 767 C C . GLU A 1 100 ? -15.224 7.720 16.352 1.00 80.75 100 GLU A C 1
ATOM 769 O O . GLU A 1 100 ? -16.184 8.181 16.972 1.00 80.75 100 GLU A O 1
ATOM 774 N N . ALA A 1 101 ? -14.961 6.408 16.345 1.00 76.44 101 ALA A N 1
ATOM 775 C CA . ALA A 1 101 ? -15.782 5.435 17.064 1.00 76.44 101 ALA A CA 1
ATOM 776 C C . ALA A 1 101 ? -15.800 5.691 18.586 1.00 76.44 101 ALA A C 1
ATOM 778 O O . ALA A 1 101 ? -16.865 5.620 19.208 1.00 76.44 101 ALA A O 1
ATOM 779 N N . ARG A 1 102 ? -14.649 6.059 19.183 1.00 73.44 102 ARG A N 1
ATOM 780 C CA . ARG A 1 102 ? -14.557 6.458 20.605 1.00 73.44 102 ARG A CA 1
ATOM 781 C C . ARG A 1 102 ? -15.385 7.716 20.889 1.00 73.44 102 ARG A C 1
ATOM 783 O O . ARG A 1 102 ? -16.114 7.748 21.879 1.00 73.44 102 ARG A O 1
ATOM 790 N N . GLU A 1 103 ? -15.293 8.732 20.032 1.00 75.50 103 GLU A N 1
ATOM 791 C CA . GLU A 1 103 ? -16.006 10.011 20.190 1.00 75.50 103 GLU A CA 1
ATOM 792 C C . GLU A 1 103 ? -17.530 9.861 20.046 1.00 75.50 103 GLU A C 1
ATOM 794 O O . GLU A 1 103 ? -18.290 10.538 20.739 1.00 75.50 103 GLU A O 1
ATOM 799 N N . GLN A 1 104 ? -17.987 8.928 19.208 1.00 74.31 104 GLN A N 1
ATOM 800 C CA . GLN A 1 104 ? -19.410 8.640 18.993 1.00 74.31 104 GLN A CA 1
ATOM 801 C C . GLN A 1 104 ? -20.0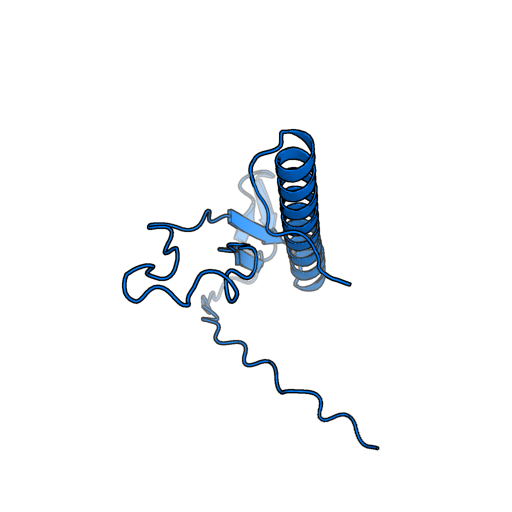26 7.712 20.057 1.00 74.31 104 GLN A C 1
ATOM 803 O O . GLN A 1 104 ? -21.205 7.366 19.964 1.00 74.31 104 GLN A O 1
ATOM 808 N N . GLY A 1 105 ? -19.258 7.289 21.069 1.00 61.28 105 GLY A N 1
ATOM 809 C CA . GLY A 1 105 ? -19.738 6.388 22.122 1.00 61.28 105 GLY A CA 1
ATOM 810 C C . GLY A 1 105 ? -20.065 4.972 21.631 1.00 61.28 105 GLY A C 1
ATOM 811 O O . GLY A 1 105 ? -20.730 4.214 22.341 1.00 61.28 105 GLY A O 1
ATOM 812 N N . GLN A 1 106 ? -19.604 4.594 20.434 1.00 59.06 106 GLN A N 1
ATOM 813 C CA . GLN A 1 106 ? -19.687 3.221 19.949 1.00 59.06 106 GLN A CA 1
ATOM 814 C C . GLN A 1 106 ? -18.556 2.433 20.615 1.00 59.06 106 GLN A C 1
ATOM 816 O O . GLN A 1 106 ? -17.384 2.613 20.299 1.00 59.06 106 GLN A O 1
ATOM 821 N N . GLY A 1 107 ? -18.917 1.632 21.622 1.00 53.56 107 GLY A N 1
ATOM 822 C CA . GLY A 1 107 ? -18.002 1.004 22.574 1.00 53.56 107 GLY A CA 1
ATOM 823 C C . GLY A 1 107 ? -16.766 0.354 21.952 1.00 53.56 107 GLY A C 1
ATOM 824 O O . GLY A 1 107 ? -16.809 -0.788 21.504 1.00 53.56 107 GLY A O 1
ATOM 825 N N . LEU A 1 108 ? -15.640 1.058 22.032 1.00 54.41 108 LEU A N 1
ATOM 826 C CA . LEU A 1 108 ? -14.318 0.449 22.055 1.00 54.41 108 LEU A CA 1
ATOM 827 C C . LEU A 1 108 ? -13.974 0.153 23.521 1.00 54.41 108 LEU A C 1
ATOM 829 O O . LEU A 1 108 ? -14.269 0.986 24.386 1.00 54.41 108 LEU A O 1
ATOM 833 N N . PRO A 1 109 ? -13.403 -1.024 23.837 1.00 52.09 109 PRO A N 1
ATOM 834 C CA . PRO A 1 109 ? -13.061 -1.364 25.209 1.00 52.09 109 PRO A CA 1
ATOM 835 C C . PRO A 1 109 ? -12.095 -0.310 25.748 1.00 52.09 109 PRO A C 1
ATOM 837 O O . PRO A 1 109 ? -11.088 0.005 25.114 1.00 52.09 109 PRO A O 1
ATOM 840 N N . ALA A 1 110 ? -12.447 0.266 26.897 1.00 49.66 110 ALA A N 1
ATOM 841 C CA . ALA A 1 110 ? -11.627 1.260 27.564 1.00 49.66 110 ALA A CA 1
ATOM 842 C C . ALA A 1 110 ? -10.208 0.708 27.775 1.00 49.66 110 ALA A C 1
ATOM 844 O O . ALA A 1 110 ? -10.029 -0.431 28.217 1.00 49.66 110 ALA A O 1
ATOM 845 N N . GLU A 1 111 ? -9.206 1.524 27.451 1.00 49.88 111 GLU A N 1
ATOM 846 C CA . GLU A 1 111 ? -7.831 1.301 27.886 1.00 49.88 111 GLU A CA 1
ATOM 847 C C . GLU A 1 111 ? -7.810 1.382 29.417 1.00 49.88 111 GLU A C 1
ATOM 849 O O . GLU A 1 111 ? -7.777 2.463 30.006 1.00 49.88 111 GLU A O 1
ATOM 854 N N . GLU A 1 112 ? -7.894 0.229 30.080 1.00 46.97 112 GLU A N 1
ATOM 855 C CA . GLU A 1 112 ? -7.491 0.123 31.479 1.00 46.97 112 GLU A CA 1
ATOM 856 C C . GLU A 1 112 ? -5.967 0.258 31.533 1.00 46.97 112 GLU A C 1
ATOM 858 O O . GLU A 1 112 ? -5.245 -0.544 30.937 1.00 46.97 112 GLU A O 1
ATOM 863 N N . LYS A 1 113 ? -5.537 1.342 32.187 1.00 38.41 113 LYS A N 1
ATOM 864 C CA . LYS A 1 113 ? -4.149 1.739 32.447 1.00 38.41 113 LYS A CA 1
ATOM 865 C C . LYS A 1 113 ? -3.355 0.693 33.218 1.00 38.41 113 LYS A C 1
ATOM 867 O O . LYS A 1 113 ? -3.945 0.051 34.114 1.00 38.41 113 LYS A O 1
#

Secondary structure (DSSP, 8-state):
-------------------S-SEEE-TTTSSEEEPPEEEEEE-------TTTTTSTT------SS--EEEEEESSHHHHHHHHHHHHHHHHHHHHHHHHHHHHTT--PPP---

Radius of gyration: 20.69 Å; chains: 1; bounding box: 40×30×60 Å

pLDDT: mean 71.38, std 16.38, range [38.41, 95.0]

Foldseek 3Di:
DDDPPPPDDDDDDDDDDDDPDQWDQDPVPRHTAGDKDKDKDFDDDDPDCVVVVPDPPDDDPDDPGGDIDIDIDRDPVVSVVVVVVVVVVVVVVVVVVVVVCVVVVVDDPDPPD

Sequence (113 aa):
MTEKSGMSLVVTNVGVVASDLPTVPDLETGGERTHRFGCWLSLNIFPDLHKQQQSPNQSAIVLPTPPTVLITADSLEDLEERLVTEIKELIKHADNTLREAREQGQGLPAEEK